Protein AF-A0A7T1MKT6-F1 (afdb_monomer)

pLDDT: mean 88.17, std 9.07, range [58.19, 97.81]

Sequence (151 aa):
MPLPAQETVETLENALAAAERIGWPVVLKPASGGKGRGVWVGLSDPMELRQAWQSQEQSGEGRQLLQQNLTGADHRLLVVMGKLLAVAQRQPATLISDGLLPLHRQIAVLNADPERGVGYERLKNRVPVDGRLDLILGEQGFTLASVPRVS

Mean predicted aligned error: 8.29 Å

Solvent-accessible surface area (backbone atoms only — not comparable to full-atom values): 9128 Å² total; per-residue (Å²): 130,93,71,71,54,67,48,80,30,70,45,72,68,53,43,53,58,44,41,71,72,58,37,74,35,26,24,44,28,48,62,74,82,44,97,70,53,70,58,44,72,66,34,68,47,74,66,52,46,51,54,53,46,56,60,38,57,75,70,71,59,68,47,31,28,40,30,43,53,80,87,78,85,54,66,49,75,44,68,57,96,91,39,80,77,48,77,44,76,66,75,78,94,80,82,83,60,85,43,77,56,33,43,53,58,53,49,52,56,63,44,62,39,86,52,33,27,70,86,79,75,31,90,35,62,47,80,73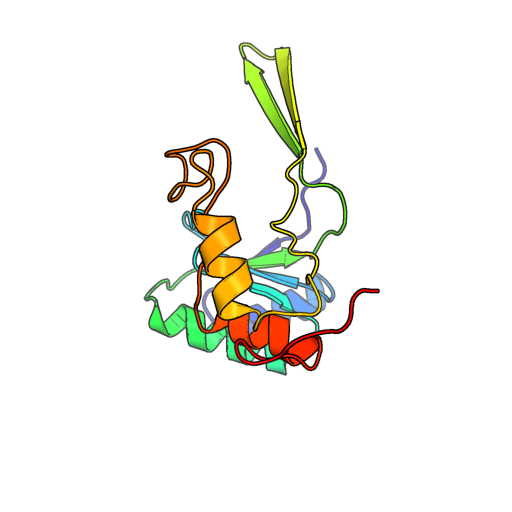,91,46,75,66,49,51,51,60,31,46,78,71,77,40,51,60,76,36,56,53,70,69,128

Nearest PDB structures (foldseek):
  7wae-assembly1_C  TM=8.276E-01  e=7.121E-10  Trichodesmium erythraeum IMS101
  7ta5-assembly1_A  TM=7.363E-01  e=6.456E-09  Gloeothece citriformis
  7lgn-assembly1_A  TM=5.604E-01  e=1.654E-09  Tatumella morbirosei
  3ln6-assembly1_A-2  TM=6.917E-01  e=3.265E-08  Streptococcus agalactiae serogroup V
  7txv-assembly1_A  TM=7.435E-01  e=1.652E-07  Synechocystis sp. PCC 6714

Structure (mmCIF, N/CA/C/O backbone):
data_AF-A0A7T1MKT6-F1
#
_entry.id   AF-A0A7T1MKT6-F1
#
loop_
_atom_site.group_PDB
_atom_site.id
_atom_site.type_symbol
_atom_site.label_atom_id
_atom_site.label_alt_id
_atom_site.label_comp_id
_atom_site.label_asym_id
_atom_site.label_entity_id
_atom_site.label_seq_id
_atom_site.pdbx_PDB_ins_code
_atom_site.Cartn_x
_atom_site.Cartn_y
_atom_site.Cartn_z
_atom_site.occupancy
_atom_site.B_iso_or_equiv
_atom_site.auth_seq_id
_atom_site.auth_comp_id
_atom_site.auth_asym_id
_atom_site.auth_atom_id
_atom_site.pdbx_PDB_model_num
ATOM 1 N N . MET A 1 1 ? -25.183 -0.557 -0.798 1.00 58.41 1 MET A N 1
ATOM 2 C CA . MET A 1 1 ? -23.839 -1.093 -1.107 1.00 58.41 1 MET A CA 1
ATOM 3 C C . MET A 1 1 ? -23.206 -1.518 0.209 1.00 58.41 1 MET A C 1
ATOM 5 O O . MET A 1 1 ? -23.299 -0.720 1.137 1.00 58.41 1 MET A O 1
ATOM 9 N N . PRO A 1 2 ? -22.643 -2.730 0.337 1.00 76.62 2 PRO A N 1
ATOM 10 C CA . PRO A 1 2 ? -21.940 -3.112 1.557 1.00 76.62 2 PRO A CA 1
ATOM 11 C C . PRO A 1 2 ? -20.694 -2.234 1.719 1.00 76.62 2 PRO A C 1
ATOM 13 O O . PRO A 1 2 ? -19.946 -2.027 0.763 1.00 76.62 2 PRO A O 1
ATOM 16 N N . LEU A 1 3 ? -20.514 -1.680 2.914 1.00 79.19 3 LEU A N 1
ATOM 17 C CA . LEU A 1 3 ? -19.306 -0.963 3.307 1.00 79.19 3 LEU A CA 1
ATOM 18 C C . LEU A 1 3 ? -18.441 -1.916 4.135 1.00 79.19 3 LEU A C 1
ATOM 20 O O . LEU A 1 3 ? -18.994 -2.618 4.984 1.00 79.19 3 LEU A O 1
ATOM 24 N N . PRO A 1 4 ? -17.115 -1.949 3.920 1.00 85.06 4 PRO A N 1
ATOM 25 C CA . PRO A 1 4 ? -16.231 -2.698 4.802 1.00 85.06 4 PRO A CA 1
ATOM 26 C C . PRO A 1 4 ? -16.349 -2.135 6.220 1.00 85.06 4 PRO A C 1
ATOM 28 O O . PRO A 1 4 ? -16.480 -0.915 6.379 1.00 85.06 4 PRO A O 1
ATOM 31 N N . ALA A 1 5 ? -16.293 -3.003 7.232 1.00 93.38 5 ALA A N 1
ATOM 32 C CA . ALA A 1 5 ? -16.293 -2.563 8.623 1.00 93.38 5 ALA A CA 1
ATOM 33 C C . ALA A 1 5 ? -15.151 -1.559 8.841 1.00 93.38 5 ALA A C 1
ATOM 35 O O . ALA A 1 5 ? -14.025 -1.785 8.391 1.00 93.38 5 ALA A O 1
ATOM 36 N N . GLN A 1 6 ? -15.453 -0.418 9.457 1.00 94.94 6 GLN A N 1
ATOM 37 C CA . GLN A 1 6 ? -14.486 0.657 9.643 1.00 94.94 6 GLN A CA 1
ATOM 38 C C . GLN A 1 6 ? -14.821 1.503 10.865 1.00 94.94 6 GLN A C 1
ATOM 40 O O . GLN A 1 6 ? -15.989 1.663 11.221 1.00 94.94 6 GLN A O 1
ATOM 45 N N . GLU A 1 7 ? -13.796 2.106 11.450 1.00 94.94 7 GLU A N 1
ATOM 46 C CA . GLU A 1 7 ? -13.912 2.966 12.615 1.00 94.94 7 GLU A CA 1
ATOM 47 C C . GLU A 1 7 ? -12.904 4.103 12.558 1.00 94.94 7 GLU A C 1
ATOM 49 O O . GLU A 1 7 ? -11.775 3.943 12.098 1.00 94.94 7 GLU A O 1
ATOM 54 N N . THR A 1 8 ? -13.328 5.278 13.017 1.00 94.94 8 THR A N 1
ATOM 55 C CA . THR A 1 8 ? -12.424 6.413 13.168 1.00 94.94 8 THR A CA 1
ATOM 56 C C . THR A 1 8 ? -11.800 6.383 14.553 1.00 94.94 8 THR A C 1
ATOM 58 O O . THR A 1 8 ? -12.517 6.328 15.547 1.00 94.94 8 THR A O 1
ATOM 61 N N . VAL A 1 9 ? -10.476 6.438 14.606 1.00 94.81 9 VAL A N 1
ATOM 62 C CA . VAL A 1 9 ? -9.672 6.305 15.820 1.00 94.81 9 VAL A CA 1
ATOM 63 C C . VAL A 1 9 ? -8.700 7.479 15.937 1.00 94.81 9 VAL A C 1
ATOM 65 O O . VAL A 1 9 ? -8.210 8.009 14.939 1.00 94.81 9 VAL A O 1
ATOM 68 N N . GLU A 1 10 ? -8.446 7.905 17.171 1.00 93.00 10 GLU A N 1
ATOM 69 C CA . GLU A 1 10 ? -7.619 9.084 17.495 1.00 93.00 10 GLU A CA 1
ATOM 70 C C . GLU A 1 10 ? -6.433 8.728 18.404 1.00 93.00 10 GLU A C 1
ATOM 72 O O . GLU A 1 10 ? -5.547 9.544 18.627 1.00 93.00 10 GLU A O 1
ATOM 77 N N . THR A 1 11 ? -6.388 7.491 18.907 1.00 94.00 11 THR A N 1
ATOM 78 C CA . THR A 1 11 ? -5.292 6.970 19.728 1.00 94.00 11 THR A CA 1
ATOM 79 C C . THR A 1 11 ? -4.911 5.569 19.263 1.00 94.00 11 THR A C 1
ATOM 81 O O . THR A 1 11 ? -5.751 4.819 18.757 1.00 94.00 11 THR A O 1
ATOM 84 N N . LEU A 1 12 ? -3.651 5.192 19.486 1.00 94.88 12 LEU A N 1
ATOM 85 C CA . LEU A 1 12 ? -3.157 3.843 19.212 1.00 94.88 12 LEU A CA 1
ATOM 86 C C . LEU A 1 12 ? -3.940 2.772 19.990 1.00 94.88 12 LEU A C 1
ATOM 88 O O . LEU A 1 12 ? -4.192 1.688 19.473 1.00 94.88 12 LEU A O 1
ATOM 92 N N . GLU A 1 13 ? -4.344 3.073 21.223 1.00 96.56 13 GLU A N 1
ATOM 93 C CA . GLU A 1 13 ? -5.153 2.166 22.042 1.00 96.56 13 GLU A CA 1
ATOM 94 C C . GLU A 1 13 ? -6.519 1.899 21.398 1.00 96.56 13 GLU A C 1
ATOM 96 O O . GLU A 1 13 ? -6.905 0.742 21.220 1.00 96.56 13 GLU A O 1
ATOM 101 N N . ASN A 1 14 ? -7.201 2.957 20.945 1.00 96.19 14 ASN A N 1
ATOM 102 C CA . ASN A 1 14 ? -8.468 2.827 20.229 1.00 96.19 14 ASN A CA 1
ATOM 103 C C . ASN A 1 14 ? -8.284 2.089 18.898 1.00 96.19 14 ASN A C 1
ATOM 105 O O . ASN A 1 14 ? -9.145 1.299 18.520 1.00 96.19 14 ASN A O 1
ATOM 109 N N . ALA A 1 15 ? -7.160 2.301 18.204 1.00 96.38 15 ALA A N 1
ATOM 110 C CA . ALA A 1 15 ? -6.831 1.581 16.977 1.00 96.38 15 ALA A CA 1
ATOM 111 C C . ALA A 1 15 ? -6.676 0.072 17.216 1.00 96.38 15 ALA A C 1
ATOM 113 O O . ALA A 1 15 ? -7.255 -0.723 16.482 1.00 96.38 15 ALA A O 1
ATOM 114 N N . LEU A 1 16 ? -5.960 -0.332 18.266 1.00 97.81 16 LEU A N 1
ATOM 115 C CA . LEU A 1 16 ? -5.794 -1.744 18.625 1.00 97.81 16 LEU A CA 1
ATOM 116 C C . LEU A 1 16 ? -7.135 -2.390 18.997 1.00 97.81 16 LEU A C 1
ATOM 118 O O . LEU A 1 16 ? -7.473 -3.450 18.479 1.00 97.81 16 LEU A O 1
ATOM 122 N N . ALA A 1 17 ? -7.940 -1.724 19.827 1.00 97.75 17 ALA A N 1
ATOM 123 C CA . ALA A 1 17 ? -9.262 -2.225 20.203 1.00 97.75 17 ALA A CA 1
ATOM 124 C C . ALA A 1 17 ? -10.234 -2.299 19.010 1.00 97.75 17 ALA A C 1
ATOM 126 O O . ALA A 1 17 ? -11.074 -3.198 18.937 1.00 97.75 17 ALA A O 1
ATOM 127 N N . ALA A 1 18 ? -10.144 -1.354 18.071 1.00 97.44 18 ALA A N 1
ATOM 128 C CA . ALA A 1 18 ? -10.918 -1.386 16.835 1.00 97.44 18 ALA A CA 1
ATOM 129 C C . ALA A 1 18 ? -10.470 -2.532 15.917 1.00 97.44 18 ALA A C 1
ATOM 131 O O . ALA A 1 18 ? -11.326 -3.181 15.320 1.00 97.44 18 ALA A O 1
ATOM 132 N N . ALA A 1 19 ? -9.168 -2.825 15.839 1.00 97.69 19 ALA A N 1
ATOM 133 C CA . ALA A 1 19 ? -8.644 -3.924 15.029 1.00 97.69 19 ALA A CA 1
ATOM 134 C C . ALA A 1 19 ? -9.207 -5.282 15.476 1.00 97.69 19 ALA A C 1
ATOM 136 O O . ALA A 1 19 ? -9.671 -6.050 14.638 1.00 97.69 19 ALA A O 1
ATOM 137 N N . GLU A 1 20 ? -9.280 -5.528 16.787 1.00 97.62 20 GLU A N 1
ATOM 138 C CA . GLU A 1 20 ? -9.880 -6.751 17.342 1.00 97.62 20 GLU A CA 1
ATOM 139 C C . GLU A 1 20 ? -11.379 -6.877 17.025 1.00 97.62 20 GLU A C 1
ATOM 141 O O . GLU A 1 20 ? -11.880 -7.970 16.767 1.00 97.62 20 GLU A O 1
ATOM 146 N N . ARG A 1 21 ? -12.115 -5.756 17.005 1.00 96.94 21 ARG A N 1
ATOM 147 C CA . ARG A 1 21 ? -13.551 -5.749 16.670 1.00 96.94 21 ARG A CA 1
ATOM 148 C C . ARG A 1 21 ? -13.823 -5.895 15.176 1.00 96.94 21 ARG A C 1
ATOM 150 O O . ARG A 1 21 ? -14.804 -6.531 14.802 1.00 96.94 21 ARG A O 1
ATOM 157 N N . ILE A 1 22 ? -13.002 -5.269 14.334 1.00 96.81 22 ILE A N 1
ATOM 158 C CA . ILE A 1 22 ? -13.106 -5.340 12.869 1.00 96.81 22 ILE A CA 1
ATOM 159 C C . ILE A 1 22 ? -12.645 -6.716 12.366 1.00 96.81 22 ILE A C 1
ATOM 161 O O . ILE A 1 22 ? -13.228 -7.247 11.420 1.00 96.81 22 ILE A O 1
ATOM 165 N N . GLY A 1 23 ? -11.631 -7.288 13.016 1.00 96.25 23 GLY A N 1
ATOM 166 C CA . GLY A 1 23 ? -10.931 -8.492 12.594 1.00 96.25 23 GLY A CA 1
ATOM 167 C C . GLY A 1 23 ? -9.733 -8.176 11.696 1.00 96.25 23 GLY A C 1
ATOM 168 O O . GLY A 1 23 ? -9.802 -7.334 10.798 1.00 96.25 23 GLY A O 1
ATOM 169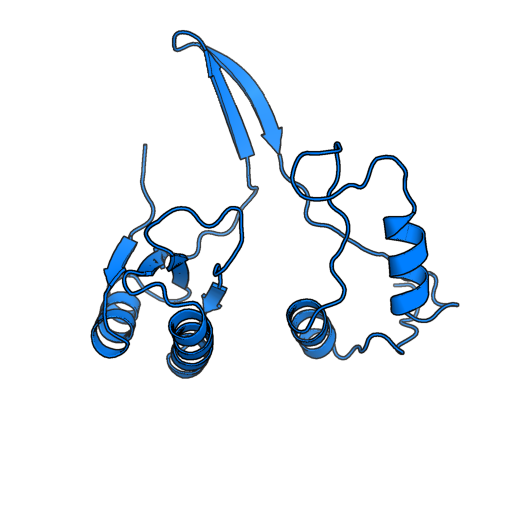 N N . TRP A 1 24 ? -8.633 -8.887 11.936 1.00 95.88 24 TRP A N 1
ATOM 170 C CA . TRP A 1 24 ? -7.403 -8.801 11.151 1.00 95.88 24 TRP A CA 1
ATOM 171 C C . TRP A 1 24 ? -7.527 -9.546 9.803 1.00 95.88 24 TRP A C 1
ATOM 173 O O . TRP A 1 24 ? -8.237 -10.554 9.729 1.00 95.88 24 TRP A O 1
ATOM 183 N N . PRO A 1 25 ? -6.816 -9.117 8.741 1.00 96.75 25 PRO A N 1
ATOM 184 C CA . PRO A 1 25 ? -5.976 -7.921 8.665 1.00 96.75 25 PRO A CA 1
ATOM 185 C C . PRO A 1 25 ? -6.776 -6.623 8.460 1.00 96.75 25 PRO A C 1
ATOM 187 O O . PRO A 1 25 ? -7.890 -6.624 7.929 1.00 96.75 25 PRO A O 1
ATOM 190 N N . VAL A 1 26 ? -6.171 -5.492 8.829 1.00 97.12 26 VAL A N 1
ATOM 191 C CA . VAL A 1 26 ? -6.771 -4.151 8.744 1.00 97.12 26 VAL A CA 1
ATOM 192 C C . VAL A 1 26 ? -5.947 -3.181 7.891 1.00 97.12 26 VAL A C 1
ATOM 194 O O . VAL A 1 26 ? -4.783 -3.403 7.557 1.00 97.12 26 VAL A O 1
ATOM 197 N N . VAL A 1 27 ? -6.589 -2.082 7.509 1.00 94.94 27 VAL A N 1
ATOM 198 C CA . VAL A 1 27 ? -6.029 -0.937 6.792 1.00 94.94 27 VAL A CA 1
ATOM 199 C C . VAL A 1 27 ? -6.080 0.270 7.719 1.00 94.94 27 VAL A C 1
ATOM 201 O O . VAL A 1 27 ? -7.154 0.601 8.218 1.00 94.94 27 VAL A O 1
ATOM 204 N N . LEU A 1 28 ? -4.952 0.956 7.902 1.00 93.56 28 LEU A N 1
ATOM 205 C CA . LEU A 1 28 ? -4.868 2.247 8.589 1.00 93.56 28 LEU A CA 1
ATOM 206 C C . LEU A 1 28 ? -4.670 3.352 7.548 1.00 93.56 28 LEU A C 1
ATOM 208 O O . LEU A 1 28 ? -3.775 3.267 6.706 1.00 93.56 28 LEU A O 1
ATOM 212 N N . LYS A 1 29 ? -5.503 4.392 7.580 1.00 91.12 29 LYS A N 1
ATOM 213 C CA . LYS A 1 29 ? -5.386 5.534 6.663 1.00 91.12 29 LYS A CA 1
ATOM 214 C C . LYS A 1 29 ? -5.836 6.842 7.310 1.00 91.12 29 LYS A C 1
ATOM 216 O O . LYS A 1 29 ? -6.637 6.795 8.237 1.00 91.12 29 LYS A O 1
ATOM 221 N N . PRO A 1 30 ? -5.447 8.007 6.773 1.00 89.19 30 PRO A N 1
ATOM 222 C CA . PRO A 1 30 ? -5.938 9.291 7.258 1.00 89.19 30 PRO A CA 1
ATOM 223 C C . PRO A 1 30 ? -7.459 9.375 7.132 1.00 89.19 30 PRO A C 1
ATOM 225 O O . PRO A 1 30 ? -8.013 9.029 6.082 1.00 89.19 30 PRO A O 1
ATOM 228 N N . ALA A 1 31 ? -8.148 9.886 8.156 1.00 85.12 31 ALA A N 1
ATOM 229 C CA . ALA A 1 31 ? -9.590 10.126 8.064 1.00 85.12 31 ALA A CA 1
ATOM 230 C C . ALA A 1 31 ? -9.918 11.214 7.021 1.00 85.12 31 ALA A C 1
ATOM 232 O O . ALA A 1 31 ? -10.969 11.173 6.381 1.00 85.12 31 ALA A O 1
ATOM 233 N N . SER A 1 32 ? -8.998 12.159 6.804 1.00 77.06 32 SER A N 1
ATOM 234 C CA . SER A 1 32 ? -9.105 13.211 5.795 1.00 77.06 32 SER A CA 1
ATOM 235 C C . SER A 1 32 ? -8.111 13.000 4.650 1.00 77.06 32 SER A C 1
ATOM 237 O O . SER A 1 32 ? -6.951 13.380 4.738 1.00 77.06 32 SER A O 1
ATOM 239 N N . GLY A 1 33 ? -8.594 12.442 3.537 1.00 63.31 33 GLY A N 1
ATOM 240 C CA . GLY A 1 33 ? -8.056 12.689 2.195 1.00 63.31 33 GLY A CA 1
ATOM 241 C C . GLY A 1 33 ? -6.553 12.476 1.965 1.00 63.31 33 GLY A C 1
ATOM 242 O O . GLY A 1 33 ? -5.861 13.394 1.533 1.00 63.31 33 GLY A O 1
ATOM 243 N N . GLY A 1 34 ? -6.060 11.245 2.089 1.00 58.19 34 GLY A N 1
ATOM 244 C CA . GLY A 1 34 ? -4.784 10.845 1.497 1.00 58.19 34 GLY A CA 1
ATOM 245 C C . GLY A 1 34 ? -5.011 10.327 0.077 1.00 58.19 34 GLY A C 1
ATOM 246 O O . GLY A 1 34 ? -5.631 9.283 -0.098 1.00 58.19 34 GLY A O 1
ATOM 247 N N . LYS A 1 35 ? -4.509 10.999 -0.968 1.00 60.28 35 LYS A N 1
ATOM 248 C CA . LYS A 1 35 ? -4.461 10.482 -2.360 1.00 60.28 35 LYS A CA 1
ATOM 249 C C . LYS A 1 35 ? -3.524 9.250 -2.493 1.00 60.28 35 LYS A C 1
ATOM 251 O O . LYS A 1 35 ? -2.689 9.206 -3.387 1.00 60.28 35 LYS A O 1
ATOM 256 N N . GLY A 1 36 ? -3.605 8.290 -1.570 1.00 60.75 36 GLY A N 1
ATOM 257 C CA . GLY A 1 36 ? -2.661 7.188 -1.359 1.00 60.75 36 GLY A CA 1
ATOM 258 C C . GLY A 1 36 ? -1.559 7.465 -0.324 1.00 60.75 36 GLY A C 1
ATOM 259 O O . GLY A 1 36 ? -0.835 6.542 0.028 1.00 60.75 36 GLY A O 1
ATOM 260 N N . ARG A 1 37 ? -1.430 8.698 0.188 1.00 71.00 37 ARG A N 1
ATOM 261 C CA . ARG A 1 37 ? -0.476 9.036 1.265 1.00 71.00 37 ARG A CA 1
ATOM 262 C C . ARG A 1 37 ? -1.028 8.626 2.632 1.00 71.00 37 ARG A C 1
ATOM 264 O O . ARG A 1 37 ? -2.230 8.757 2.846 1.00 71.00 37 ARG A O 1
ATOM 271 N N . GLY A 1 38 ? -0.154 8.131 3.508 1.00 80.69 38 GLY A N 1
ATOM 272 C CA . GLY A 1 38 ? -0.512 7.679 4.858 1.00 80.69 38 GLY A CA 1
ATOM 273 C C . GLY A 1 38 ? -1.321 6.378 4.911 1.00 80.69 38 GLY A C 1
ATOM 274 O O . GLY A 1 38 ? -1.885 6.041 5.942 1.00 80.69 38 GLY A O 1
ATOM 275 N N . VAL A 1 39 ? -1.430 5.642 3.799 1.00 87.75 39 VAL A N 1
ATOM 276 C CA . VAL A 1 39 ? -2.227 4.409 3.744 1.00 87.75 39 VAL A CA 1
ATOM 277 C C . VAL A 1 39 ? -1.340 3.187 3.975 1.00 87.75 39 VAL A C 1
ATOM 279 O O . VAL A 1 39 ? -0.498 2.850 3.132 1.00 87.75 39 VAL A O 1
ATOM 282 N N . TRP A 1 40 ? -1.592 2.498 5.080 1.00 90.31 40 TRP A N 1
ATOM 283 C CA . TRP A 1 40 ? -0.996 1.222 5.463 1.00 90.31 40 TRP A CA 1
ATOM 284 C C . TRP A 1 40 ? -2.034 0.120 5.285 1.00 90.31 40 TRP A C 1
ATOM 286 O O . TRP A 1 40 ? -3.145 0.227 5.796 1.00 90.31 40 TRP A O 1
ATOM 296 N N . VAL A 1 41 ? -1.705 -0.911 4.512 1.00 90.69 41 VAL A N 1
ATOM 297 C CA . VAL A 1 41 ? -2.633 -1.985 4.127 1.00 90.69 41 VAL A CA 1
ATOM 298 C C . VAL A 1 41 ? -2.091 -3.324 4.596 1.00 90.69 41 VAL A C 1
ATOM 300 O O . VAL A 1 41 ? -0.878 -3.490 4.642 1.00 90.69 41 VAL A O 1
ATOM 303 N N . GLY A 1 42 ? -2.981 -4.271 4.891 1.00 92.25 42 GLY 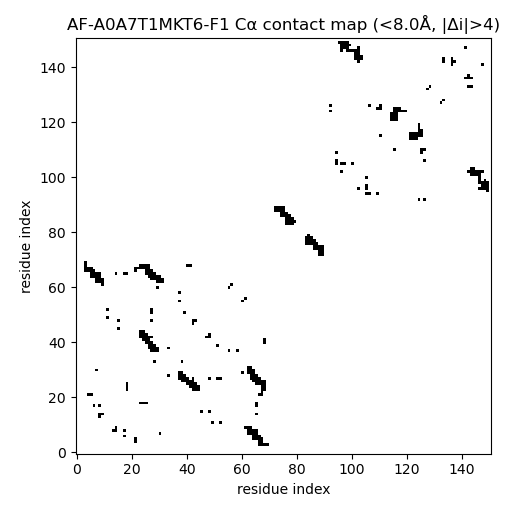A N 1
ATOM 304 C CA . GLY A 1 42 ? -2.580 -5.633 5.245 1.00 92.25 42 GLY A CA 1
ATOM 305 C C . GLY A 1 42 ? -1.913 -5.765 6.614 1.00 92.25 42 GLY A C 1
ATOM 306 O O . GLY A 1 42 ? -1.230 -6.757 6.835 1.00 92.25 42 GLY A O 1
ATOM 307 N N . LEU A 1 43 ? -2.124 -4.803 7.519 1.00 94.88 43 LEU A N 1
ATOM 308 C CA . LEU A 1 43 ? -1.621 -4.882 8.888 1.00 94.88 43 LEU A CA 1
ATOM 309 C C . LEU A 1 43 ? -2.282 -6.085 9.549 1.00 94.88 43 LEU A C 1
ATOM 311 O O . LEU A 1 43 ? -3.510 -6.118 9.647 1.00 94.88 43 LEU A O 1
ATOM 315 N N . SER A 1 44 ? -1.490 -7.079 9.919 1.00 95.75 44 SER A N 1
ATOM 316 C CA . SER A 1 44 ? -1.960 -8.403 10.327 1.00 95.75 44 SER A CA 1
ATOM 317 C C . SER A 1 44 ? -1.835 -8.637 11.827 1.00 95.75 44 SER A 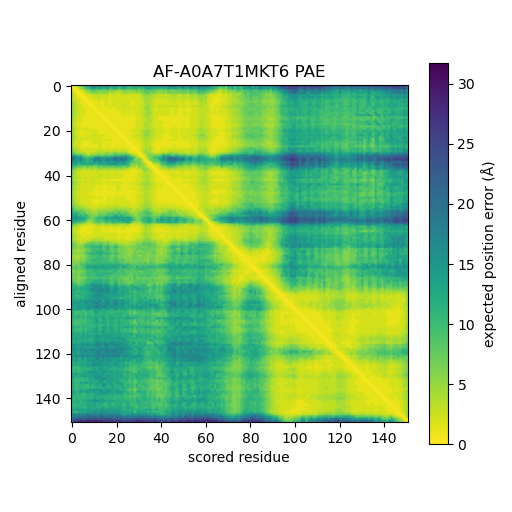C 1
ATOM 319 O O . SER A 1 44 ? -2.450 -9.568 12.344 1.00 95.75 44 SER A O 1
ATOM 321 N N . ASP A 1 45 ? -1.083 -7.787 12.529 1.00 96.19 45 ASP A N 1
ATOM 322 C CA . ASP A 1 45 ? -0.882 -7.907 13.965 1.00 96.19 45 ASP A CA 1
ATOM 323 C C . ASP A 1 45 ? -0.709 -6.548 14.689 1.00 96.19 45 ASP A C 1
ATOM 325 O O . ASP A 1 45 ? -0.508 -5.493 14.065 1.00 96.19 45 ASP A O 1
ATOM 329 N N . PRO A 1 46 ? -0.780 -6.547 16.037 1.00 97.81 46 PRO A N 1
ATOM 330 C CA . PRO A 1 46 ? -0.584 -5.349 16.849 1.00 97.81 46 PRO A CA 1
ATOM 331 C C . PRO A 1 46 ? 0.763 -4.638 16.676 1.00 97.81 46 PRO A C 1
ATOM 333 O O . PRO A 1 46 ? 0.834 -3.427 16.889 1.00 97.81 46 PRO A O 1
ATOM 336 N N . MET A 1 47 ? 1.846 -5.355 16.370 1.00 95.94 47 MET A N 1
ATOM 337 C CA . MET A 1 47 ? 3.178 -4.771 16.204 1.00 95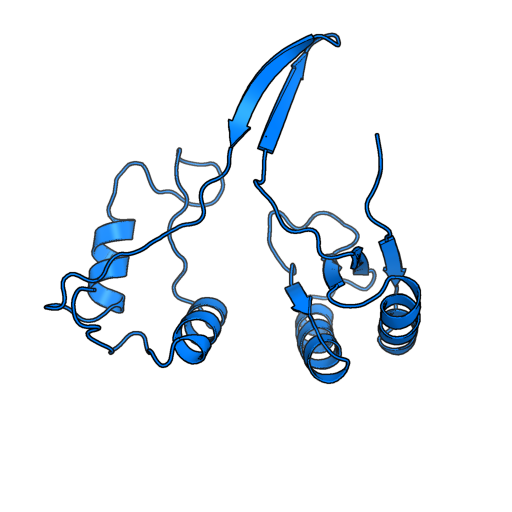.94 47 MET A CA 1
ATOM 338 C C . MET A 1 47 ? 3.246 -3.966 14.905 1.00 95.94 47 MET A C 1
ATOM 340 O O . MET A 1 47 ? 3.680 -2.812 14.932 1.00 95.94 47 MET A O 1
ATOM 344 N N . GLU A 1 48 ? 2.760 -4.526 13.800 1.00 94.25 48 GLU A N 1
ATOM 345 C CA . GLU A 1 48 ? 2.670 -3.831 12.513 1.00 94.25 48 GLU A CA 1
ATOM 346 C C . GLU A 1 48 ? 1.794 -2.577 12.619 1.00 94.25 48 GLU A C 1
ATOM 348 O O . GLU A 1 48 ? 2.182 -1.498 12.161 1.00 94.25 48 GLU A O 1
ATOM 353 N N . LEU A 1 49 ? 0.642 -2.672 13.299 1.00 95.94 49 LEU A N 1
ATOM 354 C CA . LEU A 1 49 ? -0.235 -1.517 13.509 1.00 95.94 49 LEU A CA 1
ATOM 355 C C . LEU A 1 49 ? 0.444 -0.407 14.325 1.00 95.94 49 LEU A C 1
ATOM 357 O O . LEU A 1 49 ? 0.268 0.771 14.013 1.00 95.94 49 LEU A O 1
ATOM 361 N N . ARG A 1 50 ? 1.259 -0.753 15.330 1.00 95.25 50 ARG A N 1
ATOM 362 C CA . ARG A 1 50 ? 2.048 0.230 16.097 1.00 95.25 50 ARG A CA 1
ATOM 363 C C . ARG A 1 50 ? 3.071 0.951 15.224 1.00 95.25 50 ARG A C 1
ATOM 365 O O . ARG A 1 50 ? 3.193 2.169 15.330 1.00 95.25 50 ARG A O 1
ATOM 372 N N . GLN A 1 51 ? 3.781 0.223 14.366 1.00 91.69 51 GLN A N 1
ATOM 373 C CA . GLN A 1 51 ? 4.766 0.814 13.454 1.00 91.69 51 GLN A CA 1
ATOM 374 C C . GLN A 1 51 ? 4.095 1.760 12.448 1.00 91.69 51 GLN A C 1
ATOM 376 O O . G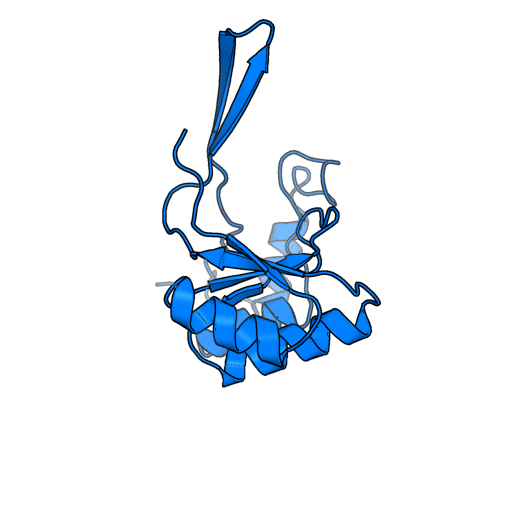LN A 1 51 ? 4.538 2.896 12.266 1.00 91.69 51 GLN A O 1
ATOM 381 N N . ALA A 1 52 ? 2.976 1.330 11.858 1.00 91.56 52 ALA A N 1
ATOM 382 C CA . ALA A 1 52 ? 2.172 2.156 10.962 1.00 91.56 52 ALA A CA 1
ATOM 383 C C . ALA A 1 52 ? 1.651 3.428 11.655 1.00 91.56 52 ALA A C 1
ATOM 385 O O . ALA A 1 52 ? 1.721 4.522 11.089 1.00 91.56 52 ALA A O 1
ATOM 386 N N . TRP A 1 53 ? 1.173 3.301 12.898 1.00 91.94 53 TRP A N 1
ATOM 387 C CA . TRP A 1 53 ? 0.682 4.422 13.699 1.00 91.94 53 TRP A CA 1
ATOM 388 C C . TRP A 1 53 ? 1.769 5.466 13.970 1.00 91.94 53 TRP A C 1
ATOM 390 O O . TRP A 1 53 ? 1.550 6.652 13.739 1.00 91.94 53 TRP A O 1
ATOM 400 N N . GLN A 1 54 ? 2.963 5.032 14.383 1.00 89.19 54 GLN A N 1
ATOM 401 C CA . GLN A 1 54 ? 4.097 5.933 14.623 1.00 89.19 54 GLN A CA 1
ATOM 402 C C . GLN A 1 54 ? 4.476 6.730 13.369 1.00 89.19 54 GLN A C 1
ATOM 404 O O . GLN A 1 54 ? 4.776 7.921 13.456 1.00 89.19 54 GLN A O 1
ATOM 409 N N . SER A 1 55 ? 4.430 6.103 12.190 1.00 83.69 55 SER A N 1
ATOM 410 C CA . SER A 1 55 ? 4.678 6.809 10.930 1.00 83.69 55 SER A CA 1
ATOM 411 C C . SER A 1 55 ? 3.590 7.845 10.608 1.00 83.69 55 SER A C 1
ATOM 413 O O . SER A 1 55 ? 3.892 8.905 10.055 1.00 83.69 55 SER A O 1
ATOM 415 N N . GLN A 1 56 ? 2.337 7.578 10.982 1.00 82.38 56 GLN A N 1
ATOM 416 C CA . GLN A 1 56 ? 1.227 8.514 10.791 1.00 82.38 56 GLN A CA 1
ATOM 417 C C . GLN A 1 56 ? 1.276 9.704 11.757 1.00 82.38 56 GLN A C 1
ATOM 419 O O . GLN A 1 56 ? 1.030 10.834 11.334 1.00 82.38 56 GLN A O 1
ATOM 424 N N . GLU A 1 57 ? 1.657 9.497 13.019 1.00 80.12 57 GLU A N 1
ATOM 425 C CA . GLU A 1 57 ? 1.817 10.585 13.998 1.00 80.12 57 GLU A CA 1
ATOM 426 C C . GLU A 1 57 ? 2.859 11.615 13.551 1.00 80.12 57 GLU A C 1
ATOM 428 O O . GLU A 1 57 ? 2.641 12.821 13.676 1.00 80.12 57 GLU A O 1
ATOM 433 N N . GLN A 1 58 ? 3.952 11.157 12.934 1.00 70.88 58 GLN A N 1
ATOM 434 C CA . GLN A 1 58 ? 4.975 12.034 12.353 1.00 70.88 58 GLN A CA 1
ATOM 435 C C . GLN A 1 58 ? 4.435 12.924 11.221 1.00 70.88 58 GLN A C 1
ATOM 437 O O . GLN A 1 58 ? 5.020 13.963 10.922 1.00 70.88 58 GLN A O 1
ATOM 442 N N . SER A 1 59 ? 3.313 12.541 10.604 1.00 67.19 59 SER A N 1
ATOM 443 C CA . SER A 1 59 ? 2.679 13.284 9.511 1.00 67.19 59 SER A CA 1
ATOM 444 C C . SER A 1 59 ? 1.715 14.379 10.002 1.00 67.19 59 SER A C 1
ATOM 446 O O . SER A 1 59 ? 1.262 15.190 9.196 1.00 67.19 59 SER A O 1
ATOM 448 N N . GLY A 1 60 ? 1.412 14.434 11.309 1.00 64.12 60 GLY A N 1
ATOM 449 C CA . GLY A 1 60 ? 0.567 15.469 11.924 1.00 64.12 60 GLY A CA 1
ATOM 450 C C . GLY A 1 60 ? -0.947 15.270 11.761 1.00 64.12 60 GLY A C 1
ATOM 451 O O . GLY A 1 60 ? -1.727 16.171 12.066 1.00 64.12 60 GLY A O 1
ATOM 452 N N . GLU A 1 61 ? -1.389 14.105 11.287 1.00 66.94 61 GLU A N 1
ATOM 453 C CA . GLU A 1 61 ? -2.807 13.791 11.101 1.00 66.94 61 GLU A CA 1
ATOM 454 C C . GLU A 1 61 ? -3.382 13.110 12.354 1.00 66.94 61 GLU A C 1
ATOM 456 O O . GLU A 1 61 ? -3.181 11.919 12.582 1.00 66.94 61 GLU A O 1
ATOM 461 N N . GLY A 1 62 ? -4.121 13.863 13.175 1.00 73.25 62 GLY A N 1
ATOM 462 C CA . GLY A 1 62 ? -4.628 13.372 14.468 1.00 73.25 62 GLY A CA 1
ATOM 463 C C . GLY A 1 62 ? -5.792 12.375 14.394 1.00 73.25 62 GLY A C 1
ATOM 464 O O . GLY A 1 62 ? -6.100 11.721 15.384 1.00 73.25 62 GLY A O 1
ATOM 465 N N . ARG A 1 63 ? -6.453 12.241 13.237 1.00 88.50 63 ARG A N 1
ATOM 466 C CA . ARG A 1 63 ? -7.630 11.377 13.072 1.00 88.50 63 ARG A CA 1
ATOM 467 C C . ARG A 1 63 ? -7.395 10.354 11.971 1.00 88.50 63 ARG A C 1
ATOM 469 O O . ARG A 1 63 ? -7.216 10.714 10.806 1.00 88.50 63 ARG A O 1
ATOM 476 N N . GLN A 1 64 ? -7.431 9.080 12.339 1.00 91.88 64 GLN A N 1
ATOM 477 C CA . GLN A 1 64 ? -7.159 7.952 11.455 1.00 91.88 64 GLN A CA 1
ATOM 478 C C . GLN A 1 64 ? -8.431 7.117 11.265 1.00 91.88 64 GLN A C 1
ATOM 480 O O . GLN A 1 64 ? -9.293 7.061 12.137 1.00 91.88 64 GLN A O 1
ATOM 485 N N . LEU A 1 65 ? -8.577 6.474 10.114 1.00 93.31 65 LEU A N 1
ATOM 486 C CA . LEU A 1 65 ? -9.611 5.487 9.837 1.00 93.31 65 LEU A CA 1
ATOM 487 C C . LEU A 1 65 ? -8.962 4.108 9.803 1.00 93.31 65 LEU A C 1
ATOM 489 O O . LEU A 1 65 ? -8.064 3.863 8.994 1.00 93.31 65 LEU A O 1
ATOM 493 N N . LEU A 1 66 ? -9.458 3.213 10.648 1.00 95.62 66 LEU A N 1
ATOM 494 C CA . LEU A 1 66 ? -9.151 1.796 10.594 1.00 95.62 66 LEU A CA 1
ATOM 495 C C . LEU A 1 66 ? -10.269 1.074 9.843 1.00 95.62 66 LEU A C 1
ATOM 497 O O . LEU A 1 66 ? -11.446 1.349 10.068 1.00 95.62 66 LEU A O 1
ATOM 501 N N . GLN A 1 67 ? -9.924 0.183 8.923 1.00 95.00 67 GLN A N 1
ATOM 502 C CA . GLN A 1 67 ? -10.887 -0.487 8.055 1.00 95.00 67 GLN A CA 1
ATOM 503 C C . GLN A 1 67 ? -10.49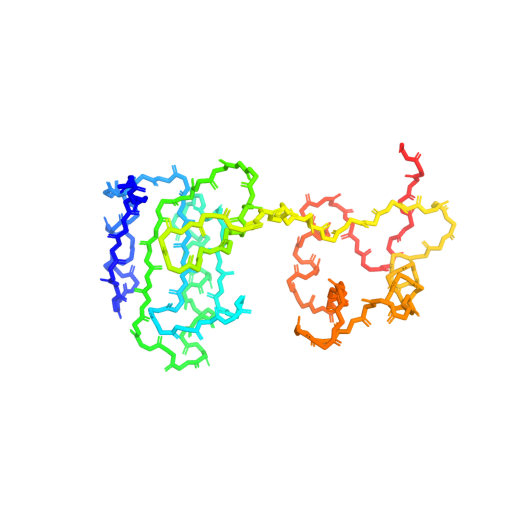8 -1.944 7.826 1.00 95.00 67 GLN A C 1
ATOM 505 O O . GLN A 1 67 ? -9.318 -2.269 7.773 1.00 95.00 67 GLN A O 1
ATOM 510 N N . GLN A 1 68 ? -11.485 -2.813 7.635 1.00 95.12 68 GLN A N 1
ATOM 511 C CA . GLN A 1 68 ? -11.267 -4.189 7.202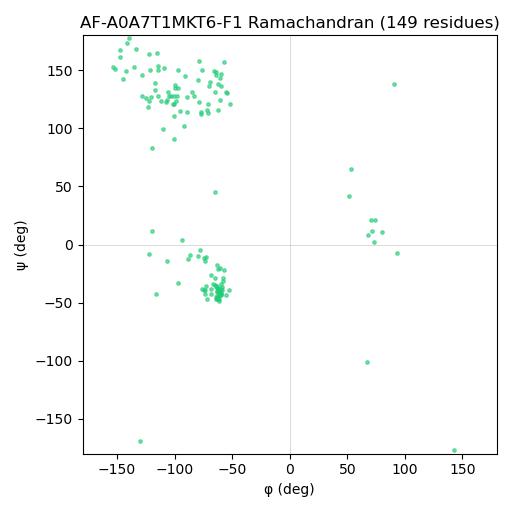 1.00 95.12 68 GLN A CA 1
ATOM 512 C C . GLN A 1 68 ? -10.456 -4.228 5.900 1.00 95.12 68 GLN A C 1
ATOM 514 O O . GLN A 1 68 ? -10.797 -3.550 4.924 1.00 95.12 68 GLN A O 1
ATOM 519 N N . ASN A 1 69 ? -9.406 -5.048 5.857 1.00 92.88 69 ASN A N 1
ATOM 520 C CA . ASN A 1 69 ? -8.657 -5.264 4.628 1.00 92.88 69 ASN A CA 1
ATOM 521 C C . ASN A 1 69 ? -9.428 -6.217 3.705 1.00 92.88 69 ASN A C 1
ATOM 523 O O . ASN A 1 69 ? -9.580 -7.401 4.000 1.00 92.88 69 ASN A O 1
ATOM 527 N N . LEU A 1 70 ? -9.914 -5.697 2.577 1.00 88.31 70 LEU A N 1
ATOM 528 C CA . LEU A 1 70 ? -10.563 -6.500 1.544 1.00 88.31 70 LEU A CA 1
ATOM 529 C C . LEU A 1 70 ? -9.590 -6.804 0.411 1.00 88.31 70 LEU A C 1
ATOM 531 O O . LEU A 1 70 ? -8.910 -5.913 -0.097 1.00 88.31 70 LEU A O 1
ATOM 535 N N . THR A 1 71 ? -9.576 -8.061 -0.021 1.00 83.00 71 THR A N 1
ATOM 536 C CA . THR A 1 71 ? -8.837 -8.508 -1.200 1.00 83.00 71 THR A CA 1
ATOM 537 C C . THR A 1 71 ? -9.757 -8.559 -2.417 1.00 83.00 71 THR A C 1
ATOM 539 O O . THR A 1 71 ? -10.967 -8.761 -2.309 1.00 83.00 71 THR A O 1
ATOM 542 N N . GLY A 1 72 ? -9.185 -8.344 -3.600 1.00 82.38 72 GLY A N 1
ATOM 543 C CA . GLY A 1 72 ? -9.918 -8.360 -4.860 1.00 82.38 72 GLY A CA 1
ATOM 544 C C . GLY A 1 72 ? -9.418 -7.303 -5.834 1.00 82.38 72 GLY A C 1
ATOM 545 O O . GLY A 1 72 ? -8.453 -6.585 -5.576 1.00 82.38 72 GLY A O 1
ATOM 546 N N . ALA A 1 73 ? -10.081 -7.219 -6.981 1.00 79.31 73 ALA A N 1
ATOM 547 C CA . ALA A 1 73 ? -9.747 -6.245 -8.006 1.00 79.31 73 ALA A CA 1
ATOM 548 C C . ALA A 1 73 ? -10.300 -4.851 -7.651 1.00 79.31 73 ALA A C 1
ATOM 550 O O . ALA A 1 73 ? -11.512 -4.672 -7.505 1.00 79.31 73 ALA A O 1
ATOM 551 N N . ASP A 1 74 ? -9.409 -3.860 -7.567 1.00 81.62 74 ASP A N 1
ATOM 552 C CA . ASP A 1 74 ? -9.759 -2.444 -7.402 1.00 81.62 74 ASP A CA 1
ATOM 553 C C . ASP A 1 74 ? -10.361 -1.901 -8.709 1.00 81.62 74 ASP A C 1
ATOM 555 O O . ASP A 1 74 ? -9.690 -1.854 -9.744 1.00 81.62 74 ASP A O 1
ATOM 559 N N . HIS A 1 75 ? -11.634 -1.503 -8.661 1.00 83.69 75 HIS A N 1
ATOM 560 C CA . HIS A 1 75 ? -12.369 -0.942 -9.791 1.00 83.69 75 HIS A CA 1
ATOM 561 C C . HIS A 1 75 ? -12.802 0.496 -9.504 1.00 83.69 75 HIS A C 1
ATOM 563 O O . HIS A 1 75 ? -13.412 0.798 -8.479 1.00 83.69 75 HIS A O 1
ATOM 569 N N . ARG A 1 76 ? -12.568 1.383 -10.472 1.00 85.12 76 ARG A N 1
ATOM 570 C CA . ARG A 1 76 ? -13.084 2.752 -10.487 1.00 85.12 76 ARG A CA 1
ATOM 571 C C . ARG A 1 76 ? -14.289 2.832 -11.408 1.00 85.12 76 ARG A C 1
ATOM 573 O O . ARG A 1 76 ? -14.183 2.547 -12.599 1.00 85.12 76 ARG A O 1
ATOM 580 N N . LEU A 1 77 ? -15.420 3.235 -10.843 1.00 87.69 77 LEU A N 1
ATOM 581 C CA . LEU A 1 77 ? -16.686 3.398 -11.551 1.00 87.69 77 LEU A CA 1
ATOM 582 C C . LEU A 1 77 ? -16.934 4.887 -11.813 1.00 87.69 77 LEU A C 1
ATOM 584 O O . LEU A 1 77 ? -16.899 5.688 -10.879 1.00 87.69 77 LEU A O 1
ATOM 588 N N . LEU A 1 78 ? -17.209 5.257 -13.066 1.00 88.88 78 LEU A N 1
ATOM 589 C CA . LEU A 1 78 ? -17.680 6.596 -13.429 1.00 88.88 78 LEU A CA 1
ATOM 590 C C . LEU A 1 78 ? -19.193 6.556 -13.637 1.00 88.88 78 LEU A C 1
ATOM 592 O O . LEU A 1 78 ? -19.672 5.976 -14.612 1.00 88.88 78 LEU A O 1
ATOM 596 N N . VAL A 1 79 ? -19.936 7.194 -12.734 1.00 91.81 79 VAL A N 1
ATOM 597 C CA . VAL A 1 79 ? -21.397 7.307 -12.808 1.00 91.81 79 VAL A CA 1
ATOM 598 C C . VAL A 1 79 ? -21.775 8.761 -13.069 1.00 91.81 79 VAL A C 1
ATOM 600 O O . VAL A 1 79 ? -21.410 9.644 -12.297 1.00 91.81 79 VAL A O 1
ATOM 603 N N . VAL A 1 80 ? -22.522 9.015 -14.144 1.00 92.81 80 VAL A N 1
ATOM 604 C CA . VAL A 1 80 ? -23.006 10.350 -14.525 1.00 92.81 80 VAL A CA 1
ATOM 605 C C . VAL A 1 80 ? -24.517 10.286 -14.679 1.00 92.81 80 VAL A C 1
ATOM 607 O O . VAL A 1 80 ? -25.038 9.428 -15.390 1.00 92.81 80 VAL A O 1
ATOM 610 N N . MET A 1 81 ? -25.231 11.174 -13.983 1.00 92.31 81 MET A N 1
ATOM 611 C CA . MET A 1 81 ? -26.702 11.195 -13.957 1.00 92.31 81 MET A CA 1
ATOM 612 C C . MET A 1 81 ? -27.311 9.821 -13.616 1.00 92.31 81 MET A C 1
ATOM 614 O O . MET A 1 81 ? -28.256 9.364 -14.255 1.00 92.31 81 MET A O 1
ATOM 618 N N . GLY A 1 82 ? -26.719 9.121 -12.641 1.00 91.38 82 GLY A N 1
ATOM 619 C CA . GLY A 1 82 ? -27.170 7.796 -12.197 1.00 91.38 82 GLY A CA 1
ATOM 620 C C . GLY A 1 82 ? -26.867 6.641 -13.159 1.00 91.38 82 GLY A C 1
ATOM 621 O O . GLY A 1 82 ? -27.226 5.506 -12.860 1.00 91.38 82 GLY A O 1
ATOM 622 N N . LYS A 1 83 ? -26.194 6.890 -14.291 1.00 90.75 83 LYS A N 1
ATOM 623 C CA . LYS A 1 83 ? -25.804 5.860 -15.263 1.00 90.75 83 LYS A CA 1
ATOM 624 C C . LYS A 1 83 ? -24.312 5.567 -15.178 1.00 90.75 83 LYS A C 1
ATOM 626 O O . LYS A 1 83 ? -23.498 6.488 -15.199 1.00 90.75 83 LYS A O 1
ATOM 631 N N . LEU A 1 84 ? -23.956 4.286 -15.106 1.00 91.25 84 LEU A N 1
ATOM 632 C CA . LEU A 1 84 ? -22.569 3.832 -15.188 1.00 91.25 84 LEU A CA 1
ATOM 633 C C . LEU A 1 84 ? -22.061 4.022 -16.624 1.00 91.25 84 LEU A C 1
ATOM 635 O O . LEU A 1 84 ? -22.560 3.372 -17.538 1.00 91.25 84 LEU A O 1
ATOM 639 N N . LEU A 1 85 ? -21.095 4.921 -16.817 1.00 92.06 85 LEU A N 1
ATOM 640 C CA . LEU A 1 85 ? -20.519 5.225 -18.131 1.00 92.06 85 LEU A CA 1
ATOM 641 C C . LEU A 1 85 ? -19.219 4.471 -18.402 1.00 92.06 85 LEU A C 1
ATOM 643 O O . LEU A 1 85 ? -18.937 4.141 -19.550 1.00 92.06 85 LEU A O 1
ATOM 647 N N . ALA A 1 86 ? -18.415 4.220 -17.368 1.00 88.56 86 ALA A N 1
ATOM 648 C CA . ALA A 1 86 ? -17.144 3.524 -17.513 1.00 88.56 86 ALA A CA 1
ATOM 649 C C . ALA A 1 86 ? -16.756 2.773 -16.237 1.00 88.56 86 ALA A C 1
ATOM 651 O O . ALA A 1 86 ? -17.087 3.187 -15.122 1.00 88.56 86 ALA A O 1
ATOM 652 N N . VAL A 1 87 ? -16.003 1.692 -16.430 1.00 88.38 87 VAL A N 1
ATOM 653 C CA . VAL A 1 87 ? -15.355 0.905 -15.382 1.00 88.38 87 VAL A CA 1
ATOM 654 C C . VAL A 1 87 ? -13.887 0.772 -15.753 1.00 88.38 87 VAL A C 1
ATOM 656 O O . VAL A 1 87 ? -13.570 0.364 -16.867 1.00 88.38 87 VAL A O 1
ATOM 659 N N . ALA A 1 88 ? -12.993 1.107 -14.831 1.00 84.69 88 ALA A N 1
ATOM 660 C CA . ALA A 1 88 ? -11.562 0.895 -14.997 1.00 84.69 88 ALA A CA 1
ATOM 661 C C . ALA A 1 88 ? -11.040 0.026 -13.854 1.00 84.69 88 ALA A C 1
ATOM 663 O O . ALA A 1 88 ? -11.194 0.389 -12.689 1.00 84.69 88 ALA A O 1
ATOM 664 N N . GLN A 1 89 ? -10.407 -1.100 -14.174 1.00 83.12 89 GLN A N 1
ATOM 665 C CA . GLN A 1 89 ? -9.688 -1.902 -13.188 1.00 83.12 89 GLN A CA 1
ATOM 666 C C . GLN A 1 89 ? -8.273 -1.349 -13.015 1.00 83.12 89 GLN A C 1
ATOM 668 O O . GLN A 1 89 ? -7.558 -1.117 -13.993 1.00 83.12 89 GLN A O 1
ATOM 673 N N . ARG A 1 90 ? -7.846 -1.146 -11.770 1.00 77.81 90 ARG A N 1
ATOM 674 C CA . ARG A 1 90 ? -6.494 -0.689 -11.463 1.00 77.81 90 ARG A CA 1
ATOM 675 C C . ARG A 1 90 ? -5.534 -1.877 -11.447 1.00 77.81 90 ARG A C 1
ATOM 677 O O . ARG A 1 90 ? -5.756 -2.848 -10.733 1.00 77.81 90 ARG A O 1
ATOM 684 N N . GLN A 1 91 ? -4.446 -1.764 -12.204 1.00 77.88 91 GLN A N 1
ATOM 685 C CA . GLN A 1 91 ? -3.329 -2.708 -12.162 1.00 77.88 91 GLN A CA 1
ATOM 686 C C . GLN A 1 91 ? -2.193 -2.108 -11.316 1.00 77.88 91 GLN A C 1
ATOM 688 O O . GLN A 1 91 ? -1.818 -0.950 -11.552 1.00 77.88 91 GLN A O 1
ATOM 693 N N . PRO A 1 92 ? -1.663 -2.832 -10.312 1.00 76.00 92 PRO A N 1
ATOM 694 C CA . PRO A 1 92 ? -0.453 -2.427 -9.603 1.00 76.00 92 PRO A CA 1
ATOM 695 C C . PRO A 1 92 ? 0.730 -2.256 -10.564 1.00 76.00 92 PRO A C 1
ATOM 697 O O . PRO A 1 92 ? 0.758 -2.833 -11.650 1.00 76.00 92 PRO A O 1
ATOM 700 N N . ALA A 1 93 ? 1.727 -1.461 -10.172 1.00 81.56 93 ALA A N 1
ATOM 701 C CA . ALA A 1 93 ? 2.974 -1.431 -10.922 1.00 81.56 93 ALA A CA 1
ATOM 702 C C . ALA A 1 93 ? 3.723 -2.751 -10.698 1.00 81.56 93 ALA A C 1
ATOM 704 O O . ALA A 1 93 ? 4.066 -3.077 -9.565 1.00 81.56 93 ALA A O 1
ATOM 705 N N . THR A 1 94 ? 3.991 -3.476 -11.780 1.00 86.44 94 THR A N 1
ATOM 706 C CA . THR A 1 94 ? 4.760 -4.723 -11.768 1.00 86.44 94 THR A CA 1
ATOM 707 C C . THR A 1 94 ? 6.025 -4.537 -12.595 1.00 86.44 94 THR A C 1
ATOM 709 O O . THR A 1 94 ? 5.990 -3.911 -13.657 1.00 86.44 94 THR A O 1
ATOM 712 N N . LEU A 1 95 ? 7.136 -5.077 -12.099 1.00 89.75 95 LEU A N 1
ATOM 713 C CA . LEU A 1 95 ? 8.397 -5.183 -12.817 1.00 89.75 95 LEU A CA 1
ATOM 714 C C . LEU A 1 95 ? 8.764 -6.665 -12.907 1.00 89.75 95 LEU A C 1
ATOM 716 O O . LEU A 1 95 ? 8.806 -7.346 -11.887 1.00 89.75 95 LEU A O 1
ATOM 720 N N . ILE A 1 96 ? 9.034 -7.142 -14.119 1.00 89.62 96 ILE A N 1
ATOM 721 C CA . ILE A 1 96 ? 9.607 -8.469 -14.361 1.00 89.62 96 ILE A CA 1
ATOM 722 C C . ILE A 1 96 ? 11.098 -8.251 -14.582 1.00 89.62 96 ILE A C 1
ATOM 724 O O . ILE A 1 96 ? 11.463 -7.445 -15.439 1.00 89.62 96 ILE A O 1
ATOM 728 N N . SER A 1 97 ? 11.941 -8.913 -13.788 1.00 91.00 97 SER A N 1
ATOM 729 C CA . SER A 1 97 ? 13.383 -8.716 -13.901 1.00 91.00 97 SER A CA 1
ATOM 730 C C . SER A 1 97 ? 13.918 -9.312 -15.200 1.00 91.00 97 SER A C 1
ATOM 732 O O . SER A 1 97 ? 13.579 -10.436 -15.562 1.00 91.00 97 SER A O 1
ATOM 734 N N . ASP A 1 98 ? 14.800 -8.574 -15.868 1.00 90.38 98 ASP A N 1
ATOM 735 C CA . ASP A 1 98 ? 15.574 -9.074 -17.006 1.00 90.38 98 ASP A CA 1
ATOM 736 C C . ASP A 1 98 ? 16.692 -10.063 -16.612 1.00 90.38 98 ASP A C 1
ATOM 738 O O . ASP A 1 98 ? 17.277 -10.697 -17.486 1.00 90.38 98 ASP A O 1
ATOM 742 N N . GLY A 1 99 ? 17.007 -10.212 -15.317 1.00 93.25 99 GLY A N 1
ATOM 743 C CA . GLY A 1 99 ? 18.117 -11.041 -14.837 1.00 93.25 99 GLY A CA 1
ATOM 744 C C . GLY A 1 99 ? 19.517 -10.539 -15.184 1.00 93.25 99 GLY A C 1
ATOM 745 O O . GLY A 1 99 ? 20.491 -11.249 -14.940 1.00 93.25 99 GLY A O 1
ATOM 746 N N . LEU A 1 100 ? 19.631 -9.330 -15.733 1.00 93.38 100 LEU A N 1
ATOM 747 C CA . LEU A 1 100 ? 20.881 -8.751 -16.219 1.00 93.38 100 LEU A CA 1
ATOM 748 C C . LEU A 1 100 ? 21.268 -7.503 -15.430 1.00 93.38 100 LEU A C 1
ATOM 750 O O . LEU A 1 100 ? 22.439 -7.313 -15.098 1.00 93.38 100 LEU A O 1
ATOM 754 N N . LEU A 1 101 ? 20.291 -6.644 -15.135 1.00 95.12 101 LEU A N 1
ATOM 755 C CA . LEU A 1 101 ? 20.518 -5.350 -14.505 1.00 95.12 101 LEU A CA 1
ATOM 756 C C . LEU A 1 101 ? 20.009 -5.320 -13.060 1.00 95.12 101 LEU A C 1
ATOM 758 O O . LEU A 1 101 ? 19.025 -5.978 -12.727 1.00 95.12 101 LEU A O 1
ATOM 762 N N . PRO A 1 102 ? 20.608 -4.497 -12.184 1.00 96.69 102 PRO A N 1
ATOM 763 C CA . PRO A 1 102 ? 20.051 -4.251 -10.860 1.00 96.69 102 PRO A CA 1
ATOM 764 C C . PRO A 1 102 ? 18.644 -3.652 -10.924 1.00 96.69 102 PRO A C 1
ATOM 766 O O . PRO A 1 102 ? 18.356 -2.827 -11.800 1.00 96.69 102 PRO A O 1
ATOM 769 N N . LEU A 1 103 ? 17.795 -3.985 -9.949 1.00 95.56 103 LEU A N 1
ATOM 770 C CA . LEU A 1 103 ? 16.409 -3.506 -9.893 1.00 95.56 103 LEU A CA 1
ATOM 771 C C . LEU A 1 103 ? 16.292 -1.978 -9.988 1.00 95.56 103 LEU A C 1
ATOM 773 O O . LEU A 1 103 ? 15.434 -1.491 -10.718 1.00 95.56 103 LEU A O 1
ATOM 777 N N . HIS A 1 104 ? 17.182 -1.197 -9.362 1.00 95.56 104 HIS A N 1
ATOM 778 C CA . HIS A 1 104 ? 17.140 0.269 -9.483 1.00 95.56 104 HIS A CA 1
ATOM 779 C C . HIS A 1 104 ? 17.298 0.772 -10.930 1.00 95.56 104 HIS A C 1
ATOM 781 O O . HIS A 1 104 ? 16.686 1.773 -11.304 1.00 95.56 104 HIS A O 1
ATOM 787 N N . ARG A 1 105 ? 18.090 0.086 -11.769 1.00 96.31 105 ARG A N 1
ATOM 788 C CA . ARG A 1 105 ? 18.242 0.438 -13.191 1.00 96.31 105 ARG A CA 1
ATOM 789 C C . ARG A 1 105 ? 17.005 0.061 -13.983 1.00 96.31 105 ARG A C 1
ATOM 791 O O . ARG A 1 105 ? 16.532 0.867 -14.778 1.00 96.31 105 ARG A O 1
ATOM 798 N N . GLN A 1 106 ? 16.459 -1.120 -13.723 1.00 95.75 106 GLN A N 1
ATOM 799 C CA . GLN A 1 106 ? 15.236 -1.577 -14.374 1.00 95.75 106 GLN A CA 1
ATOM 800 C C . GLN A 1 106 ? 14.043 -0.675 -14.027 1.00 95.75 106 GLN A C 1
ATOM 802 O O . GLN A 1 106 ? 13.277 -0.294 -14.908 1.00 95.75 106 GLN A O 1
ATOM 807 N N . ILE A 1 107 ? 13.938 -0.231 -12.770 1.00 95.12 107 ILE A N 1
ATOM 808 C CA . ILE A 1 107 ? 12.938 0.750 -12.326 1.00 95.12 107 ILE A CA 1
ATOM 809 C C . ILE A 1 107 ? 13.145 2.099 -13.020 1.00 95.12 107 ILE A C 1
ATOM 811 O O . ILE A 1 107 ? 12.172 2.725 -13.436 1.00 95.12 107 ILE A O 1
ATOM 815 N N . ALA A 1 108 ? 14.391 2.556 -13.179 1.00 94.94 108 ALA A N 1
ATOM 816 C CA . ALA A 1 108 ? 14.675 3.798 -13.896 1.00 94.94 108 ALA A CA 1
ATOM 817 C C . ALA A 1 108 ? 14.218 3.729 -15.364 1.00 94.94 108 ALA A C 1
ATOM 819 O O . ALA A 1 108 ? 13.591 4.671 -15.845 1.00 94.94 108 ALA A O 1
ATOM 820 N N . VAL A 1 109 ? 14.461 2.602 -16.044 1.00 94.75 109 VAL A N 1
ATOM 821 C CA . VAL A 1 109 ? 13.966 2.353 -17.410 1.00 94.75 109 VAL A CA 1
ATOM 822 C C . VAL A 1 109 ? 12.439 2.294 -17.435 1.00 94.75 109 VAL A C 1
ATOM 824 O O . VAL A 1 109 ? 11.818 2.968 -18.252 1.00 94.75 109 VAL A O 1
ATOM 827 N N . LEU A 1 110 ? 11.819 1.563 -16.503 1.00 93.56 110 LEU A N 1
ATOM 828 C CA . LEU A 1 110 ? 10.363 1.486 -16.376 1.00 93.56 110 LEU A CA 1
ATOM 829 C C . LEU A 1 110 ? 9.743 2.879 -16.218 1.00 93.56 110 LEU A C 1
ATOM 831 O O . LEU A 1 110 ? 8.740 3.182 -16.855 1.00 93.56 110 LEU A O 1
ATOM 835 N N . ASN A 1 111 ? 10.350 3.735 -15.394 1.00 94.19 111 ASN A N 1
ATOM 836 C CA . ASN A 1 111 ? 9.899 5.101 -15.132 1.00 94.19 111 ASN A CA 1
ATOM 837 C C . ASN A 1 111 ? 10.177 6.091 -16.271 1.00 94.19 111 ASN A C 1
ATOM 839 O O . ASN A 1 111 ? 9.633 7.198 -16.233 1.00 94.19 111 ASN A O 1
ATOM 843 N N . ALA A 1 112 ? 10.991 5.716 -17.261 1.00 94.00 112 ALA A N 1
ATOM 844 C CA . ALA A 1 112 ? 11.229 6.511 -18.463 1.00 94.00 112 ALA A CA 1
ATOM 845 C C . ALA A 1 112 ? 10.100 6.381 -19.506 1.00 94.00 112 ALA A C 1
ATOM 847 O O . ALA A 1 112 ? 10.072 7.165 -20.454 1.00 94.00 112 ALA A O 1
ATOM 848 N N . ASP A 1 113 ? 9.159 5.440 -19.325 1.00 92.62 113 ASP A N 1
ATOM 849 C CA . ASP A 1 113 ? 7.931 5.345 -20.126 1.00 92.62 113 ASP A CA 1
ATOM 850 C C . ASP A 1 113 ? 7.203 6.713 -20.138 1.00 92.62 113 ASP A C 1
ATOM 852 O O . ASP A 1 113 ? 6.842 7.219 -19.068 1.00 92.62 113 ASP A O 1
ATOM 856 N N . PRO A 1 114 ? 6.963 7.335 -21.312 1.00 91.75 114 PRO A N 1
ATOM 857 C CA . PRO A 1 114 ? 6.291 8.632 -21.401 1.00 91.75 114 PRO A CA 1
ATOM 858 C C . PRO A 1 114 ? 4.842 8.597 -20.894 1.00 91.75 114 PRO A C 1
ATOM 860 O O . PRO A 1 114 ? 4.269 9.646 -20.586 1.00 91.75 114 PRO A O 1
ATOM 863 N N . GLU A 1 115 ? 4.227 7.421 -20.772 1.00 89.69 115 GLU A N 1
ATOM 864 C CA . GLU A 1 115 ? 2.916 7.261 -20.148 1.00 89.69 115 GLU A CA 1
ATOM 865 C C . GLU A 1 115 ? 2.968 7.301 -18.613 1.00 89.69 115 GLU A C 1
ATOM 867 O O . GLU A 1 115 ? 1.909 7.278 -17.981 1.00 89.69 115 GLU A O 1
ATOM 872 N N . ARG A 1 116 ? 4.159 7.371 -17.994 1.00 91.38 116 ARG A N 1
ATOM 873 C CA . ARG A 1 116 ? 4.335 7.450 -16.536 1.00 91.38 116 ARG A CA 1
ATOM 874 C C . ARG A 1 116 ? 4.637 8.863 -16.044 1.00 91.38 116 ARG A C 1
ATOM 876 O O . ARG A 1 116 ? 5.657 9.466 -16.376 1.00 91.38 116 ARG A O 1
ATOM 883 N N . GLY A 1 117 ? 3.773 9.363 -15.164 1.00 87.12 117 GLY A N 1
ATOM 884 C CA . GLY A 1 117 ? 3.873 10.689 -14.549 1.00 87.12 117 GLY A CA 1
ATOM 885 C C . GLY A 1 117 ? 3.733 10.648 -13.032 1.00 87.12 117 GLY A C 1
ATOM 886 O O . GLY A 1 117 ? 3.769 9.574 -12.422 1.00 87.12 117 GLY A O 1
ATOM 887 N N . VAL A 1 118 ? 3.579 11.824 -12.426 1.00 81.50 118 VAL A N 1
ATOM 888 C CA . VAL A 1 118 ? 3.307 11.955 -10.993 1.00 81.50 118 VAL A CA 1
ATOM 889 C C . VAL A 1 118 ? 1.803 12.151 -10.776 1.00 81.50 118 VAL A C 1
ATOM 891 O O . VAL A 1 118 ? 1.164 13.015 -11.371 1.00 81.50 118 VAL A O 1
ATOM 894 N N . GLY A 1 119 ? 1.202 11.331 -9.915 1.00 76.12 119 GLY A N 1
ATOM 895 C CA . GLY A 1 119 ? -0.204 11.452 -9.524 1.00 76.12 119 GLY A CA 1
ATOM 896 C C . GLY A 1 119 ? -1.198 11.164 -10.656 1.00 76.12 119 GLY A C 1
ATOM 897 O O . GLY A 1 119 ? -1.525 10.010 -10.928 1.00 76.12 119 GLY A O 1
ATOM 898 N N . TYR A 1 120 ? -1.751 12.224 -11.247 1.00 72.62 120 TYR A N 1
ATOM 899 C CA . TYR A 1 120 ? -2.762 12.150 -12.316 1.00 72.62 120 TYR A CA 1
ATOM 900 C C . TYR A 1 120 ? -2.294 12.820 -13.615 1.00 72.62 120 TYR A C 1
ATOM 902 O O . TYR A 1 120 ? -3.095 13.041 -14.516 1.00 72.62 120 TYR A O 1
ATOM 910 N N . GLU A 1 121 ? -1.006 13.160 -13.715 1.00 81.81 121 GLU A N 1
ATOM 911 C CA . GLU A 1 121 ? -0.436 13.834 -14.889 1.00 81.81 121 GLU A CA 1
ATOM 912 C C . GLU A 1 121 ? -0.408 12.954 -16.144 1.00 81.81 121 GLU A C 1
ATOM 914 O O . GLU A 1 121 ? -0.386 13.463 -17.262 1.00 81.81 121 GLU A O 1
ATOM 919 N N . ARG A 1 122 ? -0.359 11.629 -15.972 1.00 83.50 122 ARG A N 1
ATOM 920 C CA . ARG A 1 122 ? -0.282 10.647 -17.058 1.00 83.50 122 ARG A CA 1
ATOM 921 C C . ARG A 1 122 ? -1.144 9.422 -16.744 1.00 83.50 122 ARG A C 1
ATOM 923 O O . ARG A 1 122 ? -1.664 9.285 -15.638 1.00 83.50 122 ARG A O 1
ATOM 930 N N . LEU A 1 123 ? -1.269 8.523 -17.723 1.00 81.38 123 LEU A N 1
ATOM 931 C CA . LEU A 1 123 ? -2.066 7.294 -17.621 1.00 81.38 123 LEU A CA 1
ATOM 932 C C . LEU A 1 123 ? -1.556 6.344 -16.530 1.00 81.38 123 LEU A C 1
ATOM 934 O O . LEU A 1 123 ? -2.348 5.718 -15.826 1.00 81.38 123 LEU A O 1
ATOM 938 N N . LYS A 1 124 ? -0.234 6.243 -16.378 1.00 83.56 124 LYS A N 1
ATOM 939 C CA . LYS A 1 124 ? 0.434 5.406 -15.383 1.00 83.56 124 LYS A CA 1
ATOM 940 C C . LYS A 1 124 ? 1.175 6.291 -14.380 1.00 83.56 124 LYS A C 1
ATOM 942 O O . LYS A 1 124 ? 1.624 7.392 -14.694 1.00 83.56 124 LYS A O 1
ATOM 947 N N . ASN A 1 125 ? 1.357 5.781 -13.168 1.00 86.44 125 ASN A N 1
ATOM 948 C CA . ASN A 1 125 ? 2.216 6.421 -12.175 1.00 86.44 125 ASN A CA 1
ATOM 949 C C . ASN A 1 125 ? 3.649 5.897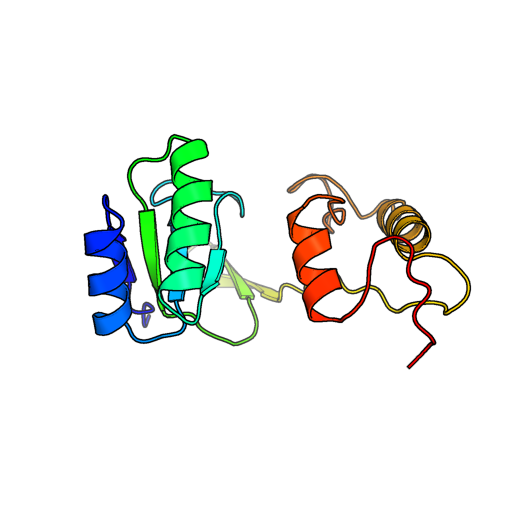 -12.276 1.00 86.44 125 ASN A C 1
ATOM 951 O O . ASN A 1 125 ? 3.871 4.714 -12.558 1.00 86.44 125 ASN A O 1
ATOM 955 N N . ARG A 1 126 ? 4.624 6.772 -12.023 1.00 90.38 126 ARG A N 1
ATOM 956 C CA . ARG A 1 126 ? 6.007 6.354 -11.764 1.00 90.38 126 ARG A CA 1
ATOM 957 C C . ARG A 1 126 ? 6.072 5.526 -10.480 1.00 90.38 126 ARG A C 1
ATOM 959 O O . ARG A 1 126 ? 5.327 5.780 -9.536 1.00 90.38 126 ARG A O 1
ATOM 966 N N . VAL A 1 127 ? 6.962 4.542 -10.461 1.00 90.75 127 VAL A N 1
ATOM 967 C CA . VAL A 1 127 ? 7.312 3.773 -9.265 1.00 90.75 127 VAL A CA 1
ATOM 968 C C . VAL A 1 127 ? 8.239 4.640 -8.408 1.00 90.75 127 VAL A C 1
ATOM 970 O O . VAL A 1 127 ? 9.335 4.961 -8.877 1.00 90.75 127 VAL A O 1
ATOM 973 N N . PRO A 1 128 ? 7.822 5.071 -7.205 1.00 89.25 128 PRO A N 1
ATOM 974 C CA . PRO A 1 128 ? 8.697 5.819 -6.314 1.00 89.25 128 PRO A CA 1
ATOM 975 C C . PRO A 1 128 ? 9.805 4.903 -5.785 1.00 89.25 128 PRO A C 1
ATOM 977 O O . PRO A 1 128 ? 9.563 3.738 -5.481 1.00 89.25 128 PRO A O 1
ATOM 980 N N . VAL A 1 129 ? 11.022 5.438 -5.692 1.00 89.56 129 VAL A N 1
ATOM 981 C CA . VAL A 1 129 ? 12.146 4.773 -5.026 1.00 89.56 129 VAL A CA 1
ATOM 982 C C . VAL A 1 129 ? 12.272 5.410 -3.648 1.00 89.56 129 VAL A C 1
ATOM 984 O O . VAL A 1 129 ? 12.889 6.462 -3.501 1.00 89.56 129 VAL A O 1
ATOM 987 N N . ASP A 1 130 ? 11.582 4.821 -2.678 1.00 86.00 130 ASP A N 1
ATOM 988 C CA . ASP A 1 130 ? 11.484 5.291 -1.299 1.00 86.00 130 ASP A CA 1
ATOM 989 C C . ASP A 1 130 ? 11.553 4.112 -0.313 1.00 86.00 130 ASP A C 1
ATOM 991 O O . ASP A 1 130 ? 11.600 2.948 -0.713 1.00 86.00 130 ASP A O 1
ATOM 995 N N . GLY A 1 131 ? 11.520 4.408 0.989 1.00 82.19 131 GLY A N 1
ATOM 996 C CA . GLY A 1 131 ? 11.609 3.375 2.024 1.00 82.19 131 GLY A CA 1
ATOM 997 C C . GLY A 1 131 ? 10.478 2.339 1.980 1.00 82.19 131 GLY A C 1
ATOM 998 O O . GLY A 1 131 ? 10.647 1.233 2.483 1.00 82.19 131 GLY A O 1
ATOM 999 N N . ARG A 1 132 ? 9.331 2.642 1.352 1.00 83.19 132 ARG A N 1
ATOM 1000 C CA . ARG A 1 132 ? 8.252 1.658 1.182 1.00 83.19 132 ARG A CA 1
ATOM 1001 C C . ARG A 1 132 ? 8.607 0.636 0.112 1.00 83.19 132 ARG A C 1
ATOM 1003 O O . ARG A 1 132 ? 8.301 -0.542 0.281 1.00 83.19 132 ARG A O 1
ATOM 1010 N N . LEU A 1 133 ? 9.244 1.071 -0.974 1.00 88.81 133 LEU A N 1
ATOM 1011 C CA . LEU A 1 133 ? 9.777 0.146 -1.966 1.00 88.81 133 LEU A CA 1
ATOM 1012 C C . LEU A 1 133 ? 10.821 -0.788 -1.339 1.00 88.81 133 LEU A C 1
ATOM 1014 O O . LEU A 1 133 ? 10.795 -1.983 -1.624 1.00 88.81 133 LEU A O 1
ATOM 1018 N N . ASP A 1 134 ? 11.683 -0.270 -0.461 1.00 88.69 134 ASP A N 1
ATOM 1019 C CA . ASP A 1 134 ? 12.683 -1.086 0.237 1.00 88.69 134 ASP A CA 1
ATOM 1020 C C . ASP A 1 134 ? 12.038 -2.177 1.107 1.00 88.69 134 ASP A C 1
ATOM 1022 O O . ASP A 1 134 ? 12.487 -3.322 1.071 1.00 88.69 134 ASP A O 1
ATOM 1026 N N . LEU A 1 135 ? 10.948 -1.865 1.820 1.00 85.38 135 LEU A N 1
ATOM 1027 C CA . LEU A 1 135 ? 10.183 -2.854 2.595 1.00 85.38 135 LEU A CA 1
ATOM 1028 C C . LEU A 1 135 ? 9.597 -3.957 1.698 1.00 85.38 135 LEU A C 1
ATOM 1030 O O . LEU A 1 135 ? 9.806 -5.137 1.966 1.00 85.38 135 LEU A O 1
ATOM 1034 N N . ILE A 1 136 ? 8.939 -3.580 0.594 1.00 88.38 136 ILE A N 1
ATOM 1035 C CA . ILE A 1 136 ? 8.319 -4.529 -0.352 1.00 88.38 136 ILE A CA 1
ATOM 1036 C C . ILE A 1 136 ? 9.367 -5.443 -1.002 1.00 88.38 136 ILE A C 1
ATOM 1038 O O . ILE A 1 136 ? 9.109 -6.624 -1.243 1.00 88.38 136 ILE A O 1
ATOM 1042 N N . LEU A 1 137 ? 10.545 -4.902 -1.329 1.00 91.44 137 LEU A N 1
ATOM 1043 C CA . LEU A 1 137 ? 11.655 -5.697 -1.851 1.00 91.44 137 LEU A CA 1
ATOM 1044 C C . LEU A 1 137 ? 12.216 -6.628 -0.773 1.00 91.44 137 LEU A C 1
ATOM 1046 O O . LEU A 1 137 ? 12.452 -7.800 -1.060 1.00 91.44 137 LEU A O 1
ATOM 1050 N N . GLY A 1 138 ? 12.375 -6.135 0.458 1.00 91.38 138 GLY A N 1
ATOM 1051 C CA . GLY A 1 138 ? 12.866 -6.909 1.596 1.00 91.38 138 GLY A CA 1
ATOM 1052 C C . GLY A 1 138 ? 11.986 -8.117 1.925 1.00 91.38 138 GLY A C 1
ATOM 1053 O O . GLY A 1 138 ? 12.515 -9.208 2.126 1.00 91.38 138 GLY A O 1
ATOM 1054 N N . GLU A 1 139 ? 10.660 -7.962 1.879 1.00 89.06 139 GLU A N 1
ATOM 1055 C CA . GLU A 1 139 ? 9.692 -9.065 2.027 1.00 89.06 139 GLU A CA 1
ATOM 1056 C C . GLU A 1 139 ? 9.882 -10.171 0.975 1.00 89.06 139 GLU A C 1
ATOM 1058 O O . GLU A 1 139 ? 9.618 -11.342 1.237 1.00 89.06 139 GLU A O 1
ATOM 1063 N N . GLN A 1 140 ? 10.383 -9.812 -0.208 1.00 89.94 140 GLN A N 1
ATOM 1064 C CA . GLN A 1 140 ? 10.689 -10.742 -1.298 1.00 89.94 140 GLN A CA 1
ATOM 1065 C C . GLN A 1 140 ? 12.150 -11.225 -1.286 1.00 89.94 140 GLN A C 1
ATOM 1067 O O . GLN A 1 140 ? 12.566 -11.951 -2.187 1.00 89.94 140 GLN A O 1
ATOM 1072 N N . GLY A 1 141 ? 12.948 -10.833 -0.287 1.00 94.31 141 GLY A N 1
ATOM 1073 C CA . GLY A 1 141 ? 14.368 -11.178 -0.195 1.00 94.31 141 GLY A CA 1
ATOM 1074 C C . GLY A 1 141 ? 15.265 -10.413 -1.176 1.00 94.31 141 GLY A C 1
ATOM 1075 O O . GLY A 1 141 ? 16.373 -10.860 -1.482 1.00 94.31 141 GLY A O 1
ATOM 1076 N N . PHE A 1 142 ? 14.807 -9.266 -1.680 1.00 95.06 142 PHE A N 1
ATOM 1077 C CA . PHE A 1 142 ? 15.531 -8.430 -2.632 1.00 95.06 142 PHE A CA 1
ATOM 1078 C C . PHE A 1 142 ? 15.895 -7.060 -2.055 1.00 95.06 142 PHE A C 1
ATOM 1080 O O . PHE A 1 142 ? 15.367 -6.591 -1.054 1.00 95.06 142 PHE A O 1
ATOM 1087 N N . THR A 1 143 ? 16.812 -6.389 -2.744 1.00 96.19 143 THR A N 1
ATOM 1088 C CA . THR A 1 143 ? 17.190 -4.991 -2.530 1.00 96.19 143 THR A CA 1
ATOM 1089 C C . THR A 1 143 ? 17.243 -4.282 -3.880 1.00 96.19 143 THR A C 1
ATOM 1091 O O . THR A 1 143 ? 17.288 -4.925 -4.930 1.00 96.19 143 THR A O 1
ATOM 1094 N N . LEU A 1 144 ? 17.332 -2.953 -3.891 1.00 95.38 144 LEU A N 1
ATOM 1095 C CA . LEU A 1 144 ? 17.527 -2.174 -5.122 1.00 95.38 144 LEU A CA 1
ATOM 1096 C C . LEU A 1 144 ? 18.791 -2.554 -5.921 1.00 95.38 144 LEU A C 1
ATOM 1098 O O . LEU A 1 144 ? 18.874 -2.287 -7.126 1.00 95.38 144 LEU A O 1
ATOM 1102 N N . ALA A 1 145 ? 19.779 -3.163 -5.263 1.00 96.50 145 ALA A N 1
ATOM 1103 C CA . ALA A 1 145 ? 21.006 -3.657 -5.881 1.00 96.50 145 ALA A CA 1
ATOM 1104 C C . ALA A 1 145 ? 20.890 -5.103 -6.397 1.00 96.50 145 ALA A C 1
ATOM 1106 O O . ALA A 1 145 ? 21.761 -5.549 -7.141 1.00 96.50 145 ALA A O 1
ATOM 1107 N N . SER A 1 146 ? 19.835 -5.831 -6.023 1.00 96.06 146 SER A N 1
ATOM 1108 C CA . SER A 1 146 ? 19.632 -7.217 -6.441 1.00 96.06 146 SER A CA 1
ATOM 1109 C C . SER A 1 146 ? 19.438 -7.327 -7.953 1.00 96.06 146 SER A C 1
ATOM 1111 O O . SER A 1 146 ? 18.858 -6.444 -8.587 1.00 96.06 146 SER A O 1
ATOM 1113 N N . VAL A 1 147 ? 19.881 -8.459 -8.504 1.00 95.50 147 VAL A N 1
ATOM 1114 C CA . VAL A 1 147 ? 19.637 -8.887 -9.889 1.00 95.50 147 VAL A CA 1
ATOM 1115 C C . VAL A 1 147 ? 18.888 -10.226 -9.834 1.00 95.50 147 VAL A C 1
ATOM 1117 O O . VAL A 1 147 ? 19.523 -11.284 -9.838 1.00 95.50 147 VAL A O 1
ATOM 1120 N N . PRO A 1 148 ? 17.553 -10.215 -9.660 1.00 91.81 148 PRO A N 1
ATOM 1121 C CA . PRO A 1 148 ? 16.764 -11.442 -9.605 1.00 91.81 148 PRO A CA 1
ATOM 1122 C C . PRO A 1 148 ? 16.856 -12.204 -10.925 1.00 91.81 148 PRO A C 1
ATOM 1124 O O . PRO A 1 148 ? 16.781 -11.601 -11.988 1.00 91.81 148 PRO A O 1
ATOM 1127 N N . ARG A 1 149 ? 16.997 -13.531 -10.880 1.00 87.50 149 ARG A N 1
ATOM 1128 C CA . ARG A 1 149 ? 16.942 -14.341 -12.106 1.00 87.50 149 ARG A CA 1
ATOM 1129 C C . ARG A 1 149 ? 15.539 -14.271 -12.707 1.00 87.50 149 ARG A C 1
ATOM 1131 O O . ARG A 1 149 ? 14.564 -14.159 -11.969 1.00 87.50 149 ARG A O 1
ATOM 1138 N N . VAL A 1 150 ? 15.453 -14.382 -14.029 1.00 76.44 150 VAL A N 1
ATOM 1139 C CA . VAL A 1 150 ? 14.171 -14.489 -14.735 1.00 76.44 150 VAL A CA 1
ATOM 1140 C C . VAL A 1 150 ? 13.451 -15.750 -14.242 1.00 76.44 150 VAL A C 1
ATOM 1142 O O . VAL A 1 150 ? 14.036 -16.835 -14.283 1.00 76.44 150 VAL A O 1
ATOM 1145 N N . SER A 1 151 ? 12.220 -15.598 -13.755 1.00 60.12 151 SER A N 1
ATOM 1146 C CA . SER A 1 151 ? 11.305 -16.688 -13.388 1.00 60.12 151 SER A CA 1
ATOM 1147 C C . SER A 1 151 ? 10.114 -16.724 -14.326 1.00 60.12 151 SER A C 1
ATOM 1149 O O . SER A 1 151 ? 9.574 -15.618 -14.563 1.00 60.12 151 SER A O 1
#

Radius of gyration: 18.14 Å; Cα contacts (8 Å, |Δi|>4): 207; chains: 1; bounding box: 48×32×43 Å

Foldseek 3Di:
DDDFDKDKDQDLVVLQVSCVVSDDDKWKAFPPDDLPPLIDARRGDSVSSVVSVVVVVVVVRRMMMIGHHDDDWDWDFDADPNDTDDIDTDDDDDDFAPLPAFQLVSLVVVCVPPQEDPRPPHPHHRDDPDVVVQVVQVVVVHGSRDRDHGD

Secondary structure (DSSP, 8-state):
-PPPPEEEESSHHHHHHHHHHH-SSEEEEESS--SSTT-EEEE-SHHHHHHHHHHHHTTT---EEEEE---S--EEEEEETTEEEEEEEPPPP-----SSS-HHHHHHHHHT-TTEESTTSSSEE----SHHHHHHHHHTT--TT--PPP-